Protein AF-A0A5C6E7H1-F1 (afdb_monomer_lite)

pLDDT: mean 70.06, std 17.78, range [31.67, 95.44]

InterPro domains:
  IPR000644 CBS domain [PF00571] (84-137)
  IPR000644 CBS domain [PS51371] (88-144)
  IPR000644 CBS domain [SM00116] (91-139)
  IPR046342 CBS domain superfamily [G3DSA:3.10.580.10] (56-142)
  IPR046342 CBS domain superfamily [SSF54631] (66-138)
  IPR051257 Diverse Function CBS-Domain-Containing Protein [PTHR43080] (81-137)

Foldseek 3Di:
DDDDDPPCPVVVVVVVVVVVVVVVVVCVVCVPDPDPPVVVVVVVVVVVVVVVVVVVVVVPPPVVVVVVCVVCVVPDPPPDPPDVVVVDDPDAAAAEPPDDPVVVVVSCVVVVHQKHFYAYPVRDGPGMDGPVVVVVCVVVVPPD

Sequence (144 aa):
MLKLSSGVSAFVLSVAGLVAAPYLLIWLACRNLQFWFA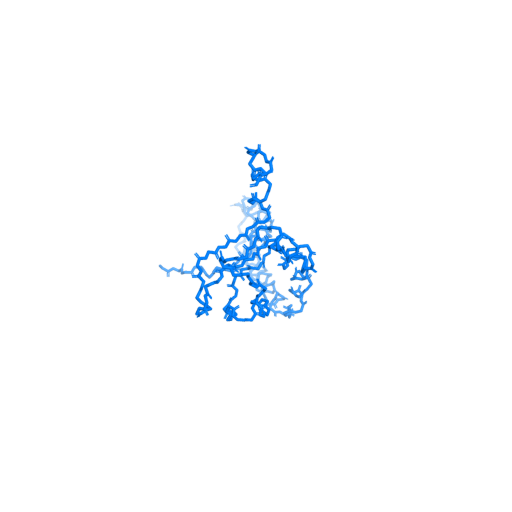RVVIALALAGCCVLGVYAFDAVSEDAQGGLNIIFASIYQPAGNDEVAAVMSGVPITARQDETLGRVANLMLKHQVHHIPIVNSNKKLVGMVSSIEFVRLAADGQGD

Secondary structure (DSSP, 8-state):
-----TT--HHHHHHHHHHHHHHHHHHHHTTT---HHHHHHHHHHHHHHHHHHHHHHHTS-THHHHHHHHHHTTT-----S--HHHHS-SSPP-EETTS-HHHHHHHHHHHT-SEEEEE-TTS-EEEEEEHHHHHHHHHTT---

Radius of gyration: 30.71 Å; chains: 1; bounding box: 58×60×67 Å

Structure (mmCIF, N/CA/C/O backbone):
data_AF-A0A5C6E7H1-F1
#
_entry.id   AF-A0A5C6E7H1-F1
#
loop_
_atom_site.group_PDB
_atom_site.id
_atom_site.type_symbol
_atom_site.label_atom_id
_atom_site.label_alt_id
_atom_site.label_comp_id
_atom_site.label_asym_id
_atom_site.label_entity_id
_atom_site.label_seq_id
_atom_site.pdbx_PDB_ins_code
_atom_site.Cartn_x
_atom_site.Cartn_y
_atom_site.Cartn_z
_atom_site.occupancy
_atom_site.B_iso_or_equiv
_atom_site.auth_seq_id
_atom_site.auth_comp_id
_atom_site.auth_asym_id
_atom_site.auth_atom_id
_atom_site.pdbx_PDB_model_num
ATOM 1 N N . MET A 1 1 ? 1.589 24.757 -37.463 1.00 35.75 1 MET A N 1
ATOM 2 C CA . MET A 1 1 ? 1.398 23.502 -36.702 1.00 35.75 1 MET A CA 1
ATOM 3 C C . MET A 1 1 ? 2.704 22.720 -36.713 1.00 35.75 1 MET A C 1
ATOM 5 O O . MET A 1 1 ? 2.976 22.029 -37.680 1.00 35.75 1 MET A O 1
ATOM 9 N N . LEU A 1 2 ? 3.518 22.863 -35.668 1.00 31.67 2 LEU A N 1
ATOM 10 C CA . LEU A 1 2 ? 4.643 21.974 -35.363 1.00 31.67 2 LEU A CA 1
ATOM 11 C C . LEU A 1 2 ? 4.369 21.458 -33.948 1.00 31.67 2 LEU A C 1
ATOM 13 O O . LEU A 1 2 ? 4.439 22.222 -32.989 1.00 31.67 2 LEU A O 1
ATOM 17 N N . LYS A 1 3 ? 3.925 20.201 -33.836 1.00 32.31 3 LYS A N 1
ATOM 18 C CA . LYS A 1 3 ? 3.755 19.511 -32.552 1.00 32.31 3 LYS A CA 1
ATOM 19 C C . LYS A 1 3 ? 5.156 19.211 -32.016 1.00 32.31 3 LYS A C 1
ATOM 21 O O . LYS A 1 3 ? 5.837 18.359 -32.577 1.00 32.31 3 LYS A O 1
ATOM 26 N N . LEU A 1 4 ? 5.591 19.908 -30.965 1.00 40.31 4 LEU A N 1
ATOM 27 C CA . LEU A 1 4 ? 6.754 19.471 -30.195 1.00 40.31 4 LEU A CA 1
ATOM 28 C C . LEU A 1 4 ? 6.381 18.178 -29.462 1.00 40.31 4 LEU A C 1
ATOM 30 O O . LEU A 1 4 ? 5.457 18.162 -28.651 1.00 40.31 4 LEU A O 1
ATOM 34 N N . SER A 1 5 ? 7.087 17.100 -29.803 1.00 38.06 5 SER A N 1
ATOM 35 C CA . SER A 1 5 ? 7.043 15.816 -29.106 1.00 38.06 5 SER A CA 1
ATOM 36 C C . SER A 1 5 ? 7.434 16.014 -27.639 1.00 38.06 5 SER A C 1
ATOM 38 O O . SER A 1 5 ? 8.448 16.646 -27.329 1.00 38.06 5 SER A O 1
ATOM 40 N N . SER A 1 6 ? 6.600 15.512 -26.735 1.00 46.50 6 SER A N 1
ATOM 41 C CA . SER A 1 6 ? 6.673 15.664 -25.282 1.00 46.50 6 SER A CA 1
ATOM 42 C C . SER A 1 6 ? 7.760 14.784 -24.650 1.00 46.50 6 SER A C 1
ATOM 44 O O . SER A 1 6 ? 7.461 13.903 -23.850 1.00 46.50 6 SER A O 1
ATOM 46 N N . GLY A 1 7 ? 9.021 15.019 -25.016 1.00 49.00 7 GLY A N 1
ATOM 47 C CA . GLY A 1 7 ? 10.170 14.274 -24.486 1.00 49.00 7 GLY A CA 1
ATOM 48 C C . GLY A 1 7 ? 11.470 15.071 -24.370 1.00 49.00 7 GLY A C 1
ATOM 49 O O . GLY A 1 7 ? 12.496 14.508 -24.006 1.00 49.00 7 GLY A O 1
ATOM 50 N N . VAL A 1 8 ? 11.470 16.376 -24.661 1.00 52.34 8 VAL A N 1
ATOM 51 C CA . VAL A 1 8 ? 12.662 17.202 -24.424 1.00 52.34 8 VAL A CA 1
ATOM 52 C C . VAL A 1 8 ? 12.719 17.495 -22.927 1.00 52.34 8 VAL A C 1
ATOM 54 O O . VAL A 1 8 ? 11.981 18.343 -22.426 1.00 52.34 8 VAL A O 1
ATOM 57 N N . SER A 1 9 ? 13.545 16.742 -22.195 1.00 57.34 9 SER A N 1
ATOM 58 C CA . SER A 1 9 ? 13.718 16.931 -20.755 1.00 57.34 9 SER A CA 1
ATOM 59 C C . SER A 1 9 ? 14.155 18.373 -20.472 1.00 57.34 9 SER A C 1
ATOM 61 O O . SER A 1 9 ? 14.933 18.964 -21.223 1.00 57.34 9 SER A O 1
ATOM 63 N N . ALA A 1 10 ? 13.663 18.966 -19.380 1.00 53.78 10 ALA A N 1
ATOM 64 C CA . ALA A 1 10 ? 14.024 20.332 -18.973 1.00 53.78 10 ALA A CA 1
ATOM 65 C C . ALA A 1 10 ? 15.553 20.537 -18.862 1.00 53.78 10 ALA A C 1
ATOM 67 O O . ALA A 1 10 ? 16.052 21.652 -18.991 1.00 53.78 10 ALA A O 1
ATOM 68 N N . PHE A 1 11 ? 16.290 19.438 -18.692 1.00 51.78 11 PHE A N 1
ATOM 69 C CA . PHE A 1 11 ? 17.742 19.361 -18.729 1.00 51.78 11 PHE A CA 1
ATOM 70 C C . PHE A 1 11 ? 18.347 19.695 -20.105 1.00 51.78 11 PHE A C 1
ATOM 72 O O . PHE A 1 11 ? 19.324 20.432 -20.185 1.00 51.78 11 PHE A O 1
ATOM 79 N N . VAL A 1 12 ? 17.748 19.237 -21.208 1.00 59.47 12 VAL A N 1
ATOM 80 C CA . VAL A 1 12 ? 18.206 19.592 -22.565 1.00 59.47 12 VAL A CA 1
ATOM 81 C C . VAL A 1 12 ? 17.996 21.084 -22.831 1.00 59.47 12 VAL A C 1
ATOM 83 O O . VAL A 1 12 ? 18.860 21.735 -23.413 1.00 59.47 12 VAL A O 1
ATOM 86 N N . LEU A 1 13 ? 16.889 21.655 -22.344 1.00 60.06 13 LEU A N 1
ATOM 87 C CA . LEU A 1 13 ? 16.618 23.093 -22.440 1.00 60.06 13 LEU A CA 1
ATOM 88 C C . LEU A 1 13 ? 17.588 23.932 -21.593 1.00 60.06 13 LEU A C 1
ATOM 90 O O . LEU A 1 13 ? 18.026 24.989 -22.052 1.00 60.06 13 LEU A O 1
ATOM 94 N N . SER A 1 14 ? 17.969 23.468 -20.396 1.00 61.38 14 SER A N 1
ATOM 95 C CA . SER A 1 14 ? 18.924 24.190 -19.544 1.00 61.38 14 SER A CA 1
ATOM 96 C C . SER A 1 14 ? 20.343 24.158 -20.111 1.00 61.38 14 SER A C 1
ATOM 98 O O . SER A 1 14 ? 21.000 25.199 -20.167 1.00 61.38 14 SER A O 1
ATOM 100 N N . VAL A 1 15 ? 20.796 23.003 -20.605 1.00 64.75 15 VAL A N 1
ATOM 101 C CA . VAL A 1 15 ? 22.127 22.853 -21.209 1.00 64.75 15 VAL A CA 1
ATOM 102 C C . VAL A 1 15 ? 22.208 23.614 -22.533 1.00 64.75 15 VAL A C 1
ATOM 104 O O . VAL A 1 15 ? 23.170 24.351 -22.752 1.00 64.75 15 VAL A O 1
ATOM 107 N N . ALA A 1 16 ? 21.175 23.536 -23.380 1.00 64.44 16 ALA A N 1
ATOM 108 C CA . ALA A 1 16 ? 21.117 24.319 -24.615 1.00 64.44 16 ALA A CA 1
ATOM 109 C C . ALA A 1 16 ? 21.131 25.832 -24.336 1.00 64.44 16 ALA A C 1
ATOM 111 O O . ALA A 1 16 ? 21.830 26.575 -25.024 1.00 64.44 16 ALA A O 1
ATOM 112 N N . GLY A 1 17 ? 20.419 26.290 -23.301 1.00 67.00 17 GLY A N 1
ATOM 113 C CA . GLY A 1 17 ? 20.421 27.694 -22.883 1.00 67.00 17 GLY A CA 1
ATOM 114 C C . GLY A 1 17 ? 21.782 28.172 -22.368 1.00 67.00 17 GLY A C 1
ATOM 115 O O . GLY A 1 17 ? 22.241 29.251 -22.749 1.00 67.00 17 GLY A O 1
ATOM 116 N N . LEU A 1 18 ? 22.459 27.356 -21.555 1.00 68.38 18 LEU A N 1
ATOM 117 C CA . LEU A 1 18 ? 23.766 27.686 -20.980 1.00 68.38 18 LEU A CA 1
ATOM 118 C C . LEU A 1 18 ? 24.873 27.736 -22.043 1.00 68.38 18 LEU A C 1
ATOM 120 O O . LEU A 1 18 ? 25.774 28.568 -21.953 1.00 68.38 18 LEU A O 1
ATOM 124 N N . VAL A 1 19 ? 24.773 26.897 -23.080 1.00 68.44 19 VAL A N 1
ATOM 125 C CA . VAL A 1 19 ? 25.683 26.926 -24.234 1.00 68.44 19 VAL A CA 1
ATOM 126 C C . VAL A 1 19 ? 25.336 28.069 -25.191 1.00 68.44 19 VAL A C 1
ATOM 128 O O . VAL A 1 19 ? 26.244 28.712 -25.702 1.00 68.44 19 VAL A O 1
ATOM 131 N N . ALA A 1 20 ? 24.060 28.393 -25.418 1.00 68.12 20 ALA A N 1
ATOM 132 C CA . ALA A 1 20 ? 23.665 29.455 -26.351 1.00 68.12 20 ALA A CA 1
ATOM 133 C C . ALA A 1 20 ? 23.982 30.880 -25.846 1.00 68.12 20 ALA A C 1
ATOM 135 O O . ALA A 1 20 ? 24.291 31.768 -26.647 1.00 68.12 20 ALA A O 1
ATOM 136 N N . ALA A 1 21 ? 23.942 31.108 -24.529 1.00 69.50 21 ALA A N 1
ATOM 137 C CA . ALA A 1 21 ? 24.174 32.417 -23.910 1.00 69.50 21 ALA A CA 1
ATOM 138 C C . ALA A 1 21 ? 25.552 33.057 -24.222 1.00 69.50 21 ALA A C 1
ATOM 140 O O . ALA A 1 21 ? 25.572 34.209 -24.671 1.00 69.50 21 ALA A O 1
ATOM 141 N N . PRO A 1 22 ? 26.705 32.373 -24.061 1.00 66.44 22 PRO A N 1
ATOM 142 C CA . PRO A 1 22 ? 28.009 32.960 -24.379 1.00 66.44 22 PRO A CA 1
ATOM 143 C C . PRO A 1 22 ? 28.170 33.277 -25.873 1.00 66.44 22 PRO A C 1
ATOM 145 O O . PRO A 1 22 ? 28.808 34.268 -26.225 1.00 66.44 22 PRO A O 1
ATOM 148 N N . TYR A 1 23 ? 27.541 32.504 -26.763 1.00 64.94 23 TYR A N 1
ATOM 149 C CA . TYR A 1 23 ? 27.587 32.764 -28.205 1.00 64.94 23 TYR A CA 1
ATOM 150 C C . TYR A 1 23 ? 26.757 33.976 -28.611 1.00 64.94 23 TYR A C 1
ATOM 152 O O . TYR A 1 23 ? 27.188 34.738 -29.477 1.00 64.94 23 TYR A O 1
ATOM 160 N N . LEU A 1 24 ? 25.606 34.201 -27.972 1.00 67.06 24 LEU A N 1
ATOM 161 C CA . LEU A 1 24 ? 24.811 35.406 -28.206 1.00 67.06 24 LEU A CA 1
ATOM 162 C C . LEU A 1 24 ? 25.587 36.665 -27.782 1.00 67.06 24 LEU A C 1
ATOM 164 O O . LEU A 1 24 ? 25.554 37.675 -28.484 1.00 67.06 24 LEU A O 1
ATOM 168 N N . LEU A 1 25 ? 26.351 36.581 -26.687 1.00 70.94 25 LEU A N 1
ATOM 169 C CA . LEU A 1 25 ? 27.231 37.659 -26.227 1.00 70.94 25 LEU A CA 1
ATOM 170 C C . LEU A 1 25 ? 28.410 37.903 -27.179 1.00 70.94 25 LEU A C 1
ATOM 172 O O . LEU A 1 25 ? 28.677 39.054 -27.520 1.00 70.94 25 LEU A O 1
ATOM 176 N N . ILE A 1 26 ? 29.067 36.850 -27.675 1.00 69.00 26 ILE A N 1
ATOM 177 C CA . ILE A 1 26 ? 30.137 36.961 -28.685 1.00 69.00 26 ILE A CA 1
ATOM 178 C C . ILE A 1 26 ? 29.591 37.542 -30.000 1.00 69.00 26 ILE A C 1
ATOM 180 O O . ILE A 1 26 ? 30.221 38.397 -30.621 1.00 69.00 26 ILE A O 1
ATOM 184 N N . TRP A 1 27 ? 28.390 37.140 -30.412 1.00 64.94 27 TRP A N 1
ATOM 185 C CA . TRP A 1 27 ? 27.731 37.647 -31.615 1.00 64.94 27 TRP A CA 1
ATOM 186 C C . TRP A 1 27 ? 27.340 39.127 -31.499 1.00 64.94 27 TRP A C 1
ATOM 188 O O . TRP A 1 27 ? 27.551 39.893 -32.443 1.00 64.94 27 TRP A O 1
ATOM 198 N N . LEU A 1 28 ? 26.827 39.550 -30.338 1.00 68.00 28 LEU A N 1
ATOM 199 C CA . LEU A 1 28 ? 26.558 40.962 -30.045 1.00 68.00 28 LEU A CA 1
ATOM 200 C C . LEU A 1 28 ? 27.856 41.782 -29.961 1.00 68.00 28 LEU A C 1
ATOM 202 O O . LEU A 1 28 ? 27.879 42.917 -30.438 1.00 68.00 28 LEU A O 1
ATOM 206 N N . ALA A 1 29 ? 28.941 41.206 -29.432 1.00 64.94 29 ALA A N 1
ATOM 207 C CA . ALA A 1 29 ? 30.253 41.851 -29.355 1.00 64.94 29 ALA A CA 1
ATOM 208 C C . ALA A 1 29 ? 30.916 42.025 -30.736 1.00 64.94 29 ALA A C 1
ATOM 210 O O . ALA A 1 29 ? 31.553 43.044 -30.998 1.00 64.94 29 ALA A O 1
ATOM 211 N N . CYS A 1 30 ? 30.717 41.084 -31.665 1.00 59.56 30 CYS A N 1
ATOM 212 C CA . CYS A 1 30 ? 31.282 41.131 -33.019 1.00 59.56 30 CYS A CA 1
ATOM 213 C C . CYS A 1 30 ? 30.412 41.878 -34.049 1.00 59.56 30 CYS A C 1
ATOM 215 O O . CYS A 1 30 ? 30.642 41.748 -35.256 1.00 59.56 30 CYS A O 1
ATOM 217 N N . ARG A 1 31 ? 29.435 42.691 -33.614 1.00 56.25 31 ARG A N 1
ATOM 218 C CA . ARG A 1 31 ? 28.489 43.419 -34.490 1.00 56.25 31 ARG A CA 1
ATOM 219 C C . ARG A 1 31 ? 29.158 44.322 -35.542 1.00 56.25 31 ARG A C 1
ATOM 221 O O . ARG A 1 31 ? 28.493 44.691 -36.504 1.00 56.25 31 ARG A O 1
ATOM 228 N N . ASN A 1 32 ? 30.451 44.631 -35.401 1.00 60.19 32 ASN A N 1
ATOM 229 C CA . ASN A 1 32 ? 31.184 45.542 -36.283 1.00 60.19 32 ASN A CA 1
ATOM 230 C C . ASN A 1 32 ? 32.405 44.932 -37.012 1.00 60.19 32 ASN A C 1
ATOM 232 O O . ASN A 1 32 ? 33.277 45.679 -37.446 1.00 60.19 32 ASN A O 1
ATOM 236 N N . LEU A 1 33 ? 32.514 43.600 -37.148 1.00 54.91 33 LEU A N 1
ATOM 237 C CA . LEU A 1 33 ? 33.642 42.980 -37.865 1.00 54.91 33 LEU A CA 1
ATOM 238 C C . LEU A 1 33 ? 33.216 42.416 -39.234 1.00 54.91 33 LEU A C 1
ATOM 240 O O . LEU A 1 33 ? 32.440 41.465 -39.325 1.00 54.91 33 LEU A O 1
ATOM 244 N N . GLN A 1 34 ? 33.746 43.024 -40.300 1.00 57.62 34 GLN A N 1
ATOM 245 C CA . GLN A 1 34 ? 33.468 42.796 -41.730 1.00 57.62 34 GLN A CA 1
ATOM 246 C C . GLN A 1 34 ? 33.929 41.433 -42.298 1.00 57.62 34 GLN A C 1
ATOM 248 O O . GLN A 1 34 ? 34.227 41.319 -43.482 1.00 57.62 34 GLN A O 1
ATOM 253 N N . PHE A 1 35 ? 33.958 40.360 -41.507 1.00 58.72 35 PHE A N 1
ATOM 254 C CA . PHE A 1 35 ? 34.334 39.036 -42.014 1.00 58.72 35 PHE A CA 1
ATOM 255 C C . PHE A 1 35 ? 33.183 38.046 -41.870 1.00 58.72 35 PHE A C 1
ATOM 257 O O . PHE A 1 35 ? 33.068 37.293 -40.905 1.00 58.72 35 PHE A O 1
ATOM 264 N N . TRP A 1 36 ? 32.321 38.049 -42.888 1.00 58.38 36 TRP A N 1
ATOM 265 C CA . TRP A 1 36 ? 31.189 37.132 -43.049 1.00 58.38 36 TRP A CA 1
ATOM 266 C C . TRP A 1 36 ? 31.600 35.650 -42.931 1.00 58.38 36 TRP A C 1
ATOM 268 O O . TRP A 1 36 ? 30.871 34.855 -42.344 1.00 58.38 36 TRP A O 1
ATOM 278 N N . PHE A 1 37 ? 32.816 35.298 -43.362 1.00 62.47 37 PHE A N 1
ATOM 279 C CA . PHE A 1 37 ? 33.378 33.947 -43.248 1.00 62.47 37 PHE A CA 1
ATOM 280 C C . PHE A 1 37 ? 33.501 33.439 -41.807 1.00 62.47 37 PHE A C 1
ATOM 282 O O . PHE A 1 37 ? 33.153 32.292 -41.536 1.00 62.47 37 PHE A O 1
ATOM 289 N N . ALA A 1 38 ? 33.926 34.285 -40.863 1.00 60.62 38 ALA A N 1
ATOM 290 C CA . ALA A 1 38 ? 34.061 33.876 -39.463 1.00 60.62 38 ALA A CA 1
ATOM 291 C C . ALA A 1 38 ? 32.698 33.499 -38.857 1.00 60.62 38 ALA A C 1
ATOM 293 O O . ALA A 1 38 ? 32.591 32.556 -38.076 1.00 60.62 38 ALA A O 1
ATOM 294 N N . ARG A 1 39 ? 31.628 34.182 -39.285 1.00 61.88 39 ARG A N 1
ATOM 295 C CA . ARG A 1 39 ? 30.254 33.900 -38.843 1.00 61.88 39 ARG A CA 1
ATOM 296 C C . ARG A 1 39 ? 29.744 32.565 -39.386 1.00 61.88 39 ARG A C 1
ATOM 298 O O . ARG A 1 39 ? 29.060 31.851 -38.661 1.00 61.88 39 ARG A O 1
ATOM 305 N N . VAL A 1 40 ? 30.104 32.211 -40.622 1.00 69.06 40 VAL A N 1
ATOM 306 C CA . VAL A 1 40 ? 29.730 30.927 -41.240 1.00 69.06 40 VAL A CA 1
ATOM 307 C C . VAL A 1 40 ? 30.464 29.758 -40.577 1.00 69.06 40 VAL A C 1
ATOM 309 O O . VAL A 1 40 ? 29.836 28.745 -40.280 1.00 69.06 40 VAL A O 1
ATOM 312 N N . VAL A 1 41 ? 31.756 29.906 -40.268 1.00 69.06 41 VAL A N 1
ATOM 313 C CA . VAL A 1 41 ? 32.542 28.855 -39.592 1.00 69.06 41 VAL A CA 1
ATOM 314 C C . VAL A 1 41 ? 32.030 28.599 -38.173 1.00 69.06 41 VAL A C 1
ATOM 316 O O . VAL A 1 41 ? 31.860 27.446 -37.786 1.00 69.06 41 VAL A O 1
ATOM 319 N N . ILE A 1 42 ? 31.705 29.654 -37.419 1.00 66.75 42 ILE A N 1
ATOM 320 C CA . ILE A 1 42 ? 31.126 29.517 -36.073 1.00 66.75 42 ILE A CA 1
ATOM 321 C C . ILE A 1 42 ? 29.737 28.867 -36.138 1.00 66.75 42 ILE A C 1
ATOM 323 O O . ILE A 1 42 ? 29.437 27.984 -35.337 1.00 66.75 42 ILE A O 1
ATOM 327 N N . ALA A 1 43 ? 28.902 29.245 -37.111 1.00 71.12 43 ALA A N 1
ATOM 328 C CA . ALA A 1 43 ? 27.583 28.640 -37.294 1.00 71.12 43 ALA A CA 1
ATOM 329 C C . ALA A 1 43 ? 27.665 27.149 -37.672 1.00 71.12 43 ALA A C 1
ATOM 331 O O . ALA A 1 43 ? 26.903 26.344 -37.139 1.00 71.12 43 ALA A O 1
ATOM 332 N N . LEU A 1 44 ? 28.608 26.765 -38.540 1.00 71.38 44 LEU A N 1
ATOM 333 C CA . LEU A 1 44 ? 28.844 25.365 -38.909 1.00 71.38 44 LEU A CA 1
ATOM 334 C C . LEU A 1 44 ? 29.396 24.544 -37.738 1.00 71.38 44 LEU A C 1
ATOM 336 O O . LEU A 1 44 ? 28.950 23.418 -37.530 1.00 71.38 44 LEU A O 1
ATOM 340 N N . ALA A 1 45 ? 30.305 25.109 -36.939 1.00 69.00 45 ALA A N 1
ATOM 341 C CA . ALA A 1 45 ? 30.809 24.457 -35.731 1.00 69.00 45 ALA A CA 1
ATOM 342 C C . ALA A 1 45 ? 29.696 24.243 -34.687 1.00 69.00 45 ALA A C 1
ATOM 344 O O . ALA A 1 45 ? 29.628 23.183 -34.067 1.00 69.00 45 ALA A O 1
ATOM 345 N N . LEU A 1 46 ? 28.782 25.209 -34.539 1.00 66.44 46 LEU A N 1
ATOM 346 C CA . LEU A 1 46 ? 27.613 25.104 -33.659 1.00 66.44 46 LEU A CA 1
ATOM 347 C C . LEU A 1 46 ? 26.619 24.046 -34.139 1.00 66.44 46 LEU A C 1
ATOM 349 O O . LEU A 1 46 ? 26.199 23.202 -33.350 1.00 66.44 46 LEU A O 1
ATOM 353 N N . ALA A 1 47 ? 26.283 24.051 -35.431 1.00 71.06 47 ALA A N 1
ATOM 354 C CA . ALA A 1 47 ? 25.419 23.031 -36.014 1.00 71.06 47 ALA A CA 1
ATOM 355 C C . ALA A 1 47 ? 26.037 21.633 -35.852 1.00 71.06 47 ALA A C 1
ATOM 357 O O . ALA A 1 47 ? 25.345 20.703 -35.444 1.00 71.06 47 ALA A O 1
ATOM 358 N N . GLY A 1 48 ? 27.349 21.501 -36.074 1.00 68.31 48 GLY A N 1
ATOM 359 C CA . GLY A 1 48 ? 28.089 20.257 -35.863 1.00 68.31 48 GLY A CA 1
ATOM 360 C C . GLY A 1 48 ? 28.081 19.788 -34.407 1.00 68.31 48 GLY A C 1
ATOM 361 O O . GLY A 1 48 ? 27.836 18.613 -34.155 1.00 68.31 48 GLY A O 1
ATOM 362 N N . CYS A 1 49 ? 28.279 20.693 -33.446 1.00 64.56 49 CYS A N 1
ATOM 363 C CA . CYS A 1 49 ? 28.249 20.373 -32.016 1.00 64.56 49 CYS A CA 1
ATOM 364 C C . CYS A 1 49 ? 26.851 19.932 -31.549 1.00 64.56 49 CYS A C 1
ATOM 366 O O . CYS A 1 49 ? 26.727 18.952 -30.818 1.00 64.56 49 CYS A O 1
ATOM 368 N N . CYS A 1 50 ? 25.785 20.587 -32.023 1.00 61.47 50 CYS A N 1
ATOM 369 C CA . CYS A 1 50 ? 24.413 20.168 -31.730 1.00 61.47 50 CYS A CA 1
ATOM 370 C C . CYS A 1 50 ? 24.081 18.807 -32.352 1.00 61.47 50 CYS A C 1
ATOM 372 O O . CYS A 1 50 ? 23.470 17.972 -31.693 1.00 61.47 50 CYS A O 1
ATOM 374 N N . VAL A 1 51 ? 24.506 18.562 -33.594 1.00 65.69 51 VAL A N 1
ATOM 375 C CA . VAL A 1 51 ? 24.272 17.287 -34.284 1.00 65.69 51 VAL A CA 1
ATOM 376 C C . VAL A 1 51 ? 25.049 16.155 -33.607 1.00 65.69 51 VAL A C 1
ATOM 378 O O . VAL A 1 51 ? 24.460 15.126 -33.292 1.00 65.69 51 VAL A O 1
ATOM 381 N N . LEU A 1 52 ? 26.333 16.356 -33.299 1.00 61.53 52 LEU A N 1
ATOM 382 C CA . LEU A 1 52 ? 27.146 15.382 -32.563 1.00 61.53 52 LEU A CA 1
ATOM 383 C C . LEU A 1 52 ? 26.626 15.148 -31.143 1.00 61.53 52 LEU A C 1
ATOM 385 O O . LEU A 1 52 ? 26.648 14.014 -30.689 1.00 61.53 52 LEU A O 1
ATOM 389 N N . GLY A 1 53 ? 26.123 16.178 -30.460 1.00 59.97 53 GLY A N 1
ATOM 390 C CA . GLY A 1 53 ? 25.496 16.038 -29.146 1.00 59.97 53 GLY A CA 1
ATOM 391 C C . GLY A 1 53 ? 24.223 15.193 -29.189 1.00 59.97 53 GLY A C 1
ATOM 392 O O . GLY A 1 53 ? 24.038 14.337 -28.332 1.00 59.97 53 GLY A O 1
ATOM 393 N N . VAL A 1 54 ? 23.380 15.379 -30.211 1.00 59.28 54 VAL A N 1
ATOM 394 C CA . VAL A 1 54 ? 22.169 14.565 -30.415 1.00 59.28 54 VAL A CA 1
ATOM 395 C C . VAL A 1 54 ? 22.526 13.120 -30.784 1.00 59.28 54 VAL A C 1
ATOM 397 O O . VAL A 1 54 ? 21.964 12.203 -30.196 1.00 59.28 54 VAL A O 1
ATOM 400 N N . TYR A 1 55 ? 23.499 12.895 -31.676 1.00 57.44 55 TYR A N 1
ATOM 401 C CA . TYR A 1 55 ? 23.939 11.539 -32.043 1.00 57.44 55 TYR A CA 1
ATOM 402 C C . TYR A 1 55 ? 24.702 10.823 -30.919 1.00 57.44 55 TYR A C 1
ATOM 404 O O . TYR A 1 55 ? 24.565 9.615 -30.763 1.00 57.44 55 TYR A O 1
ATOM 412 N N . ALA A 1 56 ? 25.482 11.542 -30.108 1.00 53.97 56 ALA A N 1
ATOM 413 C CA . ALA A 1 56 ? 26.134 10.970 -28.931 1.00 53.97 56 ALA A CA 1
ATOM 414 C C . ALA A 1 56 ? 25.116 10.583 -27.849 1.00 53.97 56 ALA A C 1
ATOM 416 O O . ALA A 1 56 ? 25.358 9.641 -27.103 1.00 53.97 56 ALA A O 1
ATOM 417 N N . PHE A 1 57 ? 23.981 11.285 -27.779 1.00 47.03 57 PHE A N 1
ATOM 418 C CA . PHE A 1 57 ? 22.884 10.954 -26.871 1.00 47.03 57 PHE A CA 1
ATOM 419 C C . PHE A 1 57 ? 22.051 9.762 -27.368 1.00 47.03 57 PHE A C 1
ATOM 421 O O . PHE A 1 57 ? 21.597 8.975 -26.551 1.00 47.03 57 PHE A O 1
ATOM 428 N N . ASP A 1 58 ? 21.909 9.589 -28.686 1.00 50.41 58 ASP A N 1
ATOM 429 C CA . ASP A 1 58 ? 21.294 8.398 -29.305 1.00 50.41 58 ASP A CA 1
ATOM 430 C C . ASP A 1 58 ? 22.184 7.144 -29.168 1.00 50.41 58 ASP A C 1
ATOM 432 O O . ASP A 1 58 ? 21.694 6.025 -29.062 1.00 50.41 58 ASP A O 1
ATOM 436 N N . ALA A 1 59 ? 23.509 7.335 -29.091 1.00 48.28 59 ALA A N 1
ATOM 437 C CA . ALA A 1 59 ? 24.477 6.277 -28.790 1.00 48.28 59 ALA A CA 1
ATOM 438 C C . ALA A 1 59 ? 24.552 5.904 -27.295 1.00 48.28 59 ALA A C 1
ATOM 440 O O . ALA A 1 59 ? 25.205 4.917 -26.951 1.00 48.28 59 ALA A O 1
ATOM 441 N N . VAL A 1 60 ? 23.903 6.666 -26.404 1.00 45.34 60 VAL A N 1
ATOM 442 C CA . VAL A 1 60 ? 23.658 6.228 -25.025 1.00 45.34 60 VAL A CA 1
ATOM 443 C C . VAL A 1 60 ? 22.444 5.311 -25.065 1.00 45.34 60 VAL A C 1
ATOM 445 O O . VAL A 1 60 ? 21.294 5.745 -25.020 1.00 45.34 60 VAL A O 1
ATOM 448 N N . SER A 1 61 ? 22.745 4.025 -25.194 1.00 43.06 61 SER A N 1
ATOM 449 C CA . SER A 1 61 ? 21.797 2.930 -25.114 1.00 43.06 61 SER A CA 1
ATOM 450 C C . SER A 1 61 ? 20.976 2.982 -23.813 1.00 43.06 61 SER A C 1
ATOM 452 O O . SER A 1 61 ? 21.392 3.534 -22.788 1.00 43.06 61 SER A O 1
ATOM 454 N N . GLU A 1 62 ? 19.761 2.435 -23.898 1.00 50.97 62 GLU A N 1
ATOM 455 C CA . GLU A 1 62 ? 18.672 2.374 -22.906 1.00 50.97 62 GLU A CA 1
ATOM 456 C C . GLU A 1 62 ? 19.087 1.987 -21.462 1.00 50.97 62 GLU A C 1
ATOM 458 O O . GLU A 1 62 ? 18.336 2.181 -20.504 1.00 50.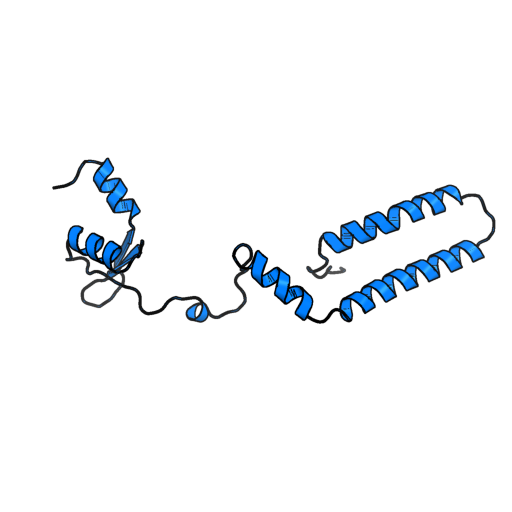97 62 GLU A O 1
ATOM 463 N N . ASP A 1 63 ? 20.304 1.498 -21.265 1.00 45.88 63 ASP A N 1
ATOM 464 C CA . ASP A 1 63 ? 20.913 1.036 -20.021 1.00 45.88 63 ASP A CA 1
ATOM 465 C C . ASP A 1 63 ? 21.284 2.154 -19.024 1.00 45.88 63 ASP A C 1
ATOM 467 O O . ASP A 1 63 ? 21.278 1.908 -17.814 1.00 45.88 63 ASP A O 1
ATOM 471 N N . ALA A 1 64 ? 21.483 3.407 -19.456 1.00 47.69 64 ALA A N 1
ATOM 472 C CA . ALA A 1 64 ? 21.652 4.525 -18.510 1.00 47.69 64 ALA A CA 1
ATOM 473 C C . ALA A 1 64 ? 20.327 4.971 -17.848 1.00 47.69 64 ALA A C 1
ATOM 475 O O . ALA A 1 64 ? 20.337 5.568 -16.767 1.00 47.69 64 ALA A O 1
ATOM 476 N N . GLN A 1 65 ? 19.175 4.651 -18.454 1.00 46.94 65 GLN A N 1
ATOM 477 C CA . GLN A 1 65 ? 17.851 4.913 -17.869 1.00 46.94 65 GLN A CA 1
ATOM 478 C C . GLN A 1 65 ? 17.482 3.883 -16.789 1.00 46.94 65 GLN A C 1
ATOM 480 O O . GLN A 1 65 ? 16.744 4.208 -15.855 1.00 46.94 65 GLN A O 1
ATOM 485 N N . GLY A 1 66 ? 18.054 2.673 -16.850 1.00 47.47 66 GLY A N 1
ATOM 486 C CA . GLY A 1 66 ? 17.836 1.618 -15.856 1.00 47.47 66 GLY A CA 1
ATOM 487 C C . GLY A 1 66 ? 18.255 2.024 -14.439 1.00 47.47 66 GLY A C 1
ATOM 488 O O . GLY A 1 66 ? 17.531 1.755 -13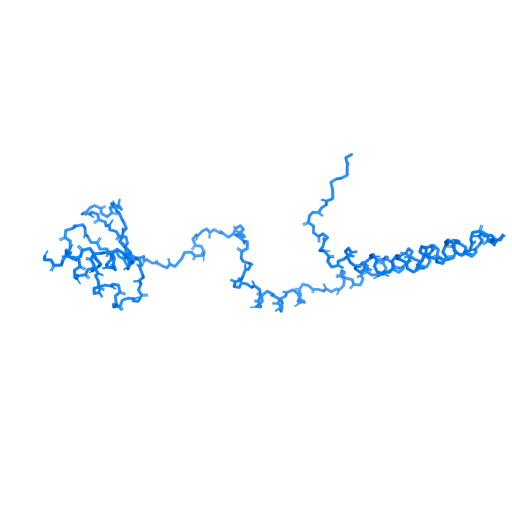.485 1.00 47.47 66 GLY A O 1
ATOM 489 N N . GLY A 1 67 ? 19.371 2.747 -14.293 1.00 53.19 67 GLY A N 1
ATOM 490 C CA . GLY A 1 67 ? 19.872 3.198 -12.987 1.00 53.19 67 GLY A CA 1
ATOM 491 C C . GLY A 1 67 ? 19.007 4.277 -12.326 1.00 53.19 67 GLY A C 1
ATOM 492 O O . GLY A 1 67 ? 18.808 4.250 -11.112 1.00 53.19 67 GLY A O 1
ATOM 493 N N . LEU A 1 68 ? 18.439 5.197 -13.116 1.00 51.03 68 LEU A N 1
ATOM 494 C CA . LEU A 1 68 ? 17.493 6.190 -12.598 1.00 51.03 68 LEU A CA 1
ATOM 495 C C . LEU A 1 68 ? 16.138 5.560 -12.262 1.00 51.03 68 LEU A C 1
ATOM 497 O O . LEU A 1 68 ? 15.519 5.967 -11.280 1.00 51.03 68 LEU A O 1
ATOM 501 N N . ASN A 1 69 ? 15.693 4.551 -13.017 1.00 48.62 69 ASN A N 1
ATOM 502 C CA . ASN A 1 69 ? 14.428 3.877 -12.737 1.00 48.62 69 ASN A CA 1
ATOM 503 C C . ASN A 1 69 ? 14.437 3.204 -11.352 1.00 48.62 69 ASN A C 1
ATOM 505 O O . ASN A 1 69 ? 13.451 3.277 -10.635 1.00 48.62 69 ASN A O 1
ATOM 509 N N . ILE A 1 70 ? 15.566 2.651 -10.896 1.00 55.38 70 ILE A N 1
ATOM 510 C CA . ILE A 1 70 ? 15.661 2.037 -9.555 1.00 55.38 70 ILE A CA 1
ATOM 511 C C . ILE A 1 70 ? 15.471 3.076 -8.432 1.00 55.38 70 ILE A C 1
ATOM 513 O O . ILE A 1 70 ? 14.890 2.767 -7.394 1.00 55.38 70 ILE A O 1
ATOM 517 N N . ILE A 1 71 ? 15.939 4.312 -8.633 1.00 60.56 71 ILE A N 1
ATOM 518 C CA . ILE A 1 71 ? 15.873 5.379 -7.620 1.00 60.56 71 ILE A CA 1
ATOM 519 C C . ILE A 1 71 ? 14.519 6.101 -7.660 1.00 60.56 71 ILE A C 1
ATOM 521 O O . ILE A 1 71 ? 13.986 6.477 -6.616 1.00 60.56 71 ILE A O 1
ATOM 525 N N . PHE A 1 72 ? 13.945 6.285 -8.852 1.00 50.47 72 PHE A N 1
ATOM 526 C CA . PHE A 1 72 ? 12.718 7.059 -9.042 1.00 50.47 72 PHE A CA 1
ATOM 527 C C . PHE A 1 72 ? 11.445 6.211 -9.196 1.00 50.47 72 PHE A C 1
ATOM 529 O O . PHE A 1 72 ? 10.365 6.792 -9.112 1.00 50.47 72 PHE A O 1
ATOM 536 N N . ALA A 1 73 ? 11.516 4.878 -9.334 1.00 51.72 73 ALA A N 1
ATOM 537 C CA . ALA A 1 73 ? 10.335 4.007 -9.469 1.00 51.72 73 ALA A CA 1
ATOM 538 C C . ALA A 1 73 ? 9.335 4.160 -8.314 1.00 51.72 73 ALA A C 1
ATOM 540 O O . ALA A 1 73 ? 8.131 4.184 -8.547 1.00 51.72 73 ALA A O 1
ATOM 541 N N . SER A 1 74 ? 9.808 4.355 -7.078 1.00 51.19 74 SER A N 1
ATOM 542 C CA . SER A 1 74 ? 8.917 4.585 -5.928 1.00 51.19 74 SER A CA 1
ATOM 543 C C . SER A 1 74 ? 8.163 5.922 -5.980 1.00 51.19 74 SER A C 1
ATOM 545 O O . SER A 1 74 ? 7.209 6.106 -5.230 1.00 51.19 74 SER A O 1
ATOM 547 N N . ILE A 1 75 ? 8.595 6.874 -6.814 1.00 54.00 75 ILE A N 1
ATOM 548 C CA . ILE A 1 75 ? 8.051 8.244 -6.877 1.00 54.00 75 ILE A CA 1
ATOM 549 C C . ILE A 1 75 ? 7.335 8.500 -8.213 1.00 54.00 75 ILE A C 1
ATOM 551 O O . ILE A 1 75 ? 6.400 9.294 -8.277 1.00 54.00 75 ILE A O 1
ATOM 555 N N . TYR A 1 76 ? 7.756 7.822 -9.279 1.00 46.00 76 TYR A N 1
ATOM 556 C CA . TYR A 1 76 ? 7.310 8.033 -10.650 1.00 46.00 76 TYR A CA 1
ATOM 557 C C . TYR A 1 76 ? 6.955 6.685 -11.278 1.00 46.00 76 TYR A C 1
ATOM 559 O O . TYR A 1 76 ? 7.616 6.211 -12.195 1.00 46.00 76 TYR A O 1
ATOM 567 N N . GLN A 1 77 ? 5.886 6.057 -10.795 1.00 55.53 77 GLN A N 1
ATOM 568 C CA . GLN A 1 77 ? 5.167 5.086 -11.610 1.00 55.53 77 GLN A CA 1
ATOM 569 C C . GLN A 1 77 ? 4.036 5.848 -12.307 1.00 55.53 77 GLN A C 1
ATOM 571 O O . GLN A 1 77 ? 2.930 5.925 -11.766 1.00 55.53 77 GLN A O 1
ATOM 576 N N . PRO A 1 78 ? 4.274 6.492 -13.473 1.00 45.94 78 PRO A N 1
ATOM 577 C CA . PRO A 1 78 ? 3.147 6.788 -14.332 1.00 45.94 78 PRO A CA 1
ATOM 578 C C . PRO A 1 78 ? 2.560 5.420 -14.657 1.00 45.94 78 PRO A C 1
ATOM 580 O O . PRO A 1 78 ? 3.308 4.500 -14.981 1.00 45.94 78 PRO A O 1
ATOM 583 N N . ALA A 1 79 ? 1.252 5.264 -14.483 1.00 52.69 79 ALA A N 1
ATOM 584 C CA . ALA A 1 79 ? 0.544 4.079 -14.927 1.00 52.69 79 ALA A CA 1
ATOM 585 C C . ALA A 1 79 ? 0.929 3.825 -16.393 1.00 52.69 79 ALA A C 1
ATOM 587 O O . ALA A 1 79 ? 0.448 4.503 -17.302 1.00 52.69 79 ALA A O 1
ATOM 588 N N . GLY A 1 80 ? 1.884 2.917 -16.600 1.00 54.41 80 GLY A N 1
ATOM 589 C CA . GLY A 1 80 ? 2.183 2.361 -17.899 1.00 54.41 80 GLY A CA 1
ATOM 590 C C . GLY A 1 80 ? 0.947 1.613 -18.365 1.00 54.41 80 GLY A C 1
ATOM 591 O O . GLY A 1 80 ? 0.042 1.323 -17.584 1.00 54.41 80 GLY A O 1
ATOM 592 N N . ASN A 1 81 ? 0.910 1.269 -19.643 1.00 58.28 81 ASN A N 1
ATOM 593 C CA . ASN A 1 81 ? -0.164 0.478 -20.242 1.00 58.28 81 ASN A CA 1
ATOM 594 C C . ASN A 1 81 ? -0.206 -0.981 -19.724 1.00 58.28 81 ASN A C 1
ATOM 596 O O . ASN A 1 81 ? -0.743 -1.857 -20.399 1.00 58.28 81 ASN A O 1
ATOM 600 N N . ASP A 1 82 ? 0.394 -1.243 -18.563 1.00 66.19 82 ASP A N 1
ATOM 601 C CA . ASP A 1 82 ? 0.352 -2.518 -17.878 1.00 66.19 82 ASP A CA 1
ATOM 602 C C . ASP A 1 82 ? -1.099 -2.804 -17.502 1.00 66.19 82 ASP A C 1
ATOM 604 O O . ASP A 1 82 ? -1.813 -1.955 -16.956 1.00 66.19 82 ASP A O 1
ATOM 608 N N . GLU A 1 83 ? -1.560 -4.010 -17.822 1.00 74.69 83 GLU A N 1
ATOM 609 C CA . GLU A 1 83 ? -2.876 -4.451 -17.389 1.00 74.69 83 GLU A CA 1
ATOM 610 C C . GLU A 1 83 ? -2.968 -4.293 -15.868 1.00 74.69 83 GLU A C 1
ATOM 612 O O . GLU A 1 83 ? -2.059 -4.686 -15.142 1.00 74.69 83 GLU A O 1
ATOM 617 N N . VAL A 1 84 ? -4.078 -3.747 -15.360 1.00 70.44 84 VAL A N 1
ATOM 618 C CA . VAL A 1 84 ? -4.289 -3.555 -13.911 1.00 70.44 84 VAL A CA 1
ATOM 619 C C . VAL A 1 84 ? -4.049 -4.863 -13.141 1.00 70.44 84 VAL A C 1
ATOM 621 O O . VAL A 1 84 ? -3.523 -4.847 -12.031 1.00 70.44 84 VAL A O 1
ATOM 624 N N . ALA A 1 85 ? -4.341 -6.006 -13.769 1.00 75.38 85 ALA A N 1
ATOM 625 C CA . ALA A 1 85 ? -4.064 -7.340 -13.247 1.00 75.38 85 ALA A CA 1
ATOM 626 C C . ALA A 1 85 ? -2.575 -7.610 -12.943 1.00 75.38 85 ALA A C 1
ATOM 628 O O . ALA A 1 85 ? -2.288 -8.388 -12.040 1.00 75.38 85 ALA A O 1
ATOM 629 N N . ALA A 1 86 ? -1.641 -6.971 -13.652 1.00 72.88 86 ALA A N 1
ATOM 630 C CA . ALA A 1 86 ? -0.201 -7.114 -13.436 1.00 72.88 86 ALA A CA 1
ATOM 631 C C . ALA A 1 86 ? 0.286 -6.392 -12.168 1.00 72.88 86 ALA A C 1
ATOM 633 O O . ALA A 1 86 ? 1.290 -6.790 -11.582 1.00 72.88 86 ALA A O 1
ATOM 634 N N . VAL A 1 87 ? -0.432 -5.350 -11.732 1.00 76.94 87 VAL A N 1
ATOM 635 C CA . VAL A 1 87 ? -0.102 -4.559 -10.532 1.00 76.94 87 VAL A CA 1
ATOM 636 C C . VAL A 1 87 ? -0.931 -4.997 -9.3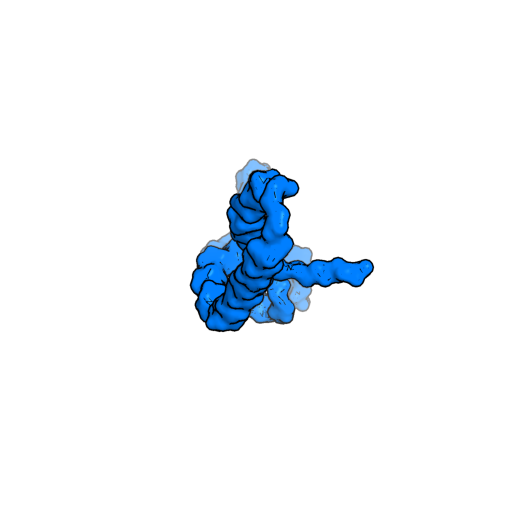20 1.00 76.94 87 VAL A C 1
ATOM 638 O O . VAL A 1 87 ? -0.535 -4.778 -8.175 1.00 76.94 87 VAL A O 1
ATOM 641 N N . MET A 1 88 ? -2.088 -5.628 -9.541 1.00 76.19 88 MET A N 1
ATOM 642 C CA . MET A 1 88 ? -2.920 -6.145 -8.459 1.00 76.19 88 MET A CA 1
ATOM 643 C C . MET A 1 88 ? -2.210 -7.274 -7.707 1.00 76.19 88 MET A C 1
ATOM 645 O O . MET A 1 88 ? -1.897 -8.329 -8.256 1.00 76.19 88 MET A O 1
ATOM 649 N N . SER A 1 89 ? -2.038 -7.074 -6.403 1.00 70.88 89 SER A N 1
ATOM 650 C CA . SER A 1 89 ? -1.728 -8.150 -5.464 1.00 70.88 89 SER A CA 1
ATOM 651 C C . SER A 1 89 ? -2.815 -9.233 -5.532 1.00 70.88 89 SER A C 1
ATOM 653 O O . SER A 1 89 ? -3.954 -8.937 -5.888 1.00 70.88 89 SER A O 1
ATOM 655 N N . GLY A 1 90 ? -2.457 -10.481 -5.201 1.00 78.56 90 GLY A N 1
ATOM 656 C CA . GLY A 1 90 ? -3.312 -11.669 -5.341 1.00 78.56 90 GLY A CA 1
ATOM 657 C C . GLY A 1 90 ? -4.649 -11.638 -4.578 1.00 78.56 90 GLY 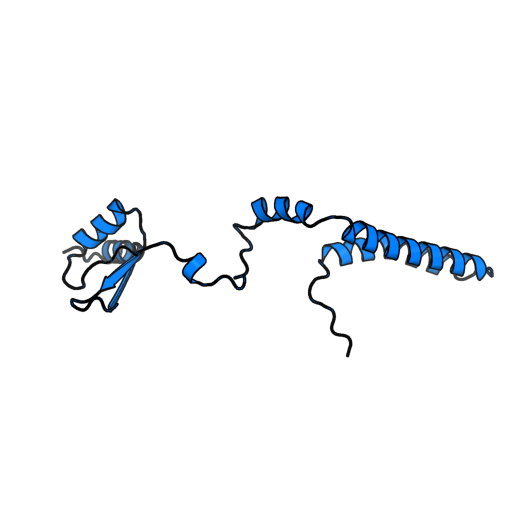A C 1
ATOM 658 O O . GLY A 1 90 ? -5.165 -10.595 -4.197 1.00 78.56 90 GLY A O 1
ATOM 659 N N . VAL A 1 91 ? -5.252 -12.810 -4.354 1.00 81.69 91 VAL A N 1
ATOM 660 C CA . VAL A 1 91 ? -6.620 -12.906 -3.804 1.00 81.69 91 VAL A CA 1
ATOM 661 C C . VAL A 1 91 ? -6.762 -12.092 -2.502 1.00 81.69 91 VAL A C 1
ATOM 663 O O . VAL A 1 91 ? -6.073 -12.399 -1.525 1.00 81.69 91 VAL A O 1
ATOM 666 N N . PRO A 1 92 ? -7.644 -11.070 -2.460 1.00 85.50 92 PRO A N 1
ATOM 667 C CA . PRO A 1 92 ? -7.767 -10.201 -1.299 1.00 85.50 92 PRO A CA 1
ATOM 668 C C . PRO A 1 92 ? -8.375 -10.949 -0.110 1.00 85.50 92 PRO A C 1
ATOM 670 O O . PRO A 1 92 ? -9.279 -11.776 -0.262 1.00 85.50 92 PRO A O 1
ATOM 673 N N . ILE A 1 93 ? -7.910 -10.617 1.095 1.00 91.56 93 ILE A N 1
ATOM 674 C CA . ILE A 1 93 ? -8.515 -11.086 2.344 1.00 91.56 93 ILE A CA 1
ATOM 675 C C . ILE A 1 93 ? -9.837 -10.348 2.536 1.00 91.56 93 ILE A C 1
ATOM 677 O O . ILE A 1 93 ? -9.852 -9.123 2.588 1.00 91.56 93 ILE A O 1
ATOM 681 N N . THR A 1 94 ? -10.939 -11.088 2.638 1.00 93.69 94 THR A N 1
ATOM 682 C CA . THR A 1 94 ? -12.295 -10.537 2.775 1.00 93.69 94 THR A CA 1
ATOM 683 C C . THR A 1 94 ? -12.931 -10.979 4.088 1.00 93.69 94 THR A C 1
ATOM 685 O O . THR A 1 94 ? -12.569 -12.022 4.633 1.00 93.69 94 THR A O 1
ATOM 688 N N . ALA A 1 95 ? -13.877 -10.185 4.585 1.00 93.94 95 ALA A N 1
ATOM 689 C CA . ALA A 1 95 ? -14.706 -10.504 5.748 1.00 93.94 95 ALA A CA 1
ATOM 690 C C . ALA A 1 95 ? -16.188 -10.498 5.358 1.00 93.94 95 ALA A C 1
ATOM 692 O O . ALA A 1 95 ? -16.570 -9.893 4.350 1.00 93.94 95 ALA A O 1
ATOM 693 N N . ARG A 1 96 ? -17.038 -11.181 6.128 1.00 94.06 96 ARG A N 1
ATOM 694 C CA . ARG A 1 96 ? -18.487 -11.194 5.859 1.00 94.06 96 ARG A CA 1
ATOM 695 C C . ARG A 1 96 ? -19.203 -10.091 6.634 1.00 94.06 96 ARG A C 1
ATOM 697 O O . ARG A 1 96 ? -18.784 -9.711 7.719 1.00 94.06 96 ARG A O 1
ATOM 704 N N . GLN A 1 97 ? -20.310 -9.594 6.083 1.00 91.81 97 GLN A N 1
ATOM 705 C CA . GLN A 1 97 ? -21.109 -8.528 6.714 1.00 91.81 9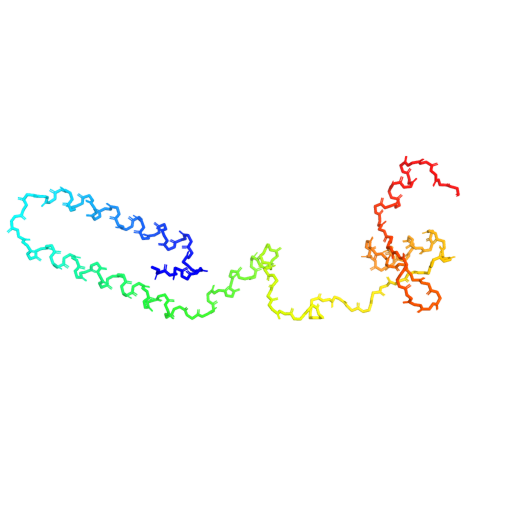7 GLN A CA 1
ATOM 706 C C . GLN A 1 97 ? -21.729 -8.910 8.072 1.00 91.81 97 GLN A C 1
ATOM 708 O O . GLN A 1 97 ? -22.156 -8.033 8.811 1.00 91.81 97 GLN A O 1
ATOM 713 N N . ASP A 1 98 ? -21.820 -10.206 8.375 1.00 91.50 98 ASP A N 1
ATOM 714 C CA . ASP A 1 98 ? -22.312 -10.762 9.639 1.00 91.50 98 ASP A CA 1
ATOM 715 C C . ASP A 1 98 ? -21.185 -11.068 10.645 1.00 91.50 98 ASP A C 1
ATOM 717 O O . ASP A 1 98 ? -21.460 -11.541 11.747 1.00 91.50 98 ASP A O 1
ATOM 721 N N . GLU A 1 99 ? -19.919 -10.813 10.294 1.00 90.81 99 GLU A N 1
ATOM 722 C CA . GLU A 1 99 ? -18.786 -10.984 11.207 1.00 90.81 99 GLU A CA 1
ATOM 723 C C . GLU A 1 99 ? -18.623 -9.789 12.151 1.00 90.81 99 GLU A C 1
ATOM 725 O O . GLU A 1 99 ? -18.905 -8.640 11.815 1.00 90.81 99 GLU A O 1
ATOM 730 N N . THR A 1 100 ? -18.124 -10.059 13.358 1.00 91.25 100 THR A N 1
ATOM 731 C CA . THR A 1 100 ? -17.905 -9.021 14.368 1.00 91.25 100 THR A CA 1
ATOM 732 C C . THR A 1 100 ? -16.709 -8.134 14.023 1.00 91.25 100 THR A C 1
ATOM 734 O O . THR A 1 100 ? -15.710 -8.591 13.460 1.00 91.25 100 THR A O 1
ATOM 737 N N . LEU A 1 101 ? -16.746 -6.874 14.465 1.00 89.69 101 LEU A N 1
ATOM 738 C CA . LEU A 1 101 ? -15.627 -5.937 14.308 1.00 89.69 101 LEU A CA 1
ATOM 739 C C . LEU A 1 101 ? -14.323 -6.479 14.914 1.00 89.69 101 LEU A C 1
ATOM 741 O O . LEU A 1 101 ? -13.261 -6.348 14.309 1.00 89.69 101 LEU A O 1
ATOM 745 N N . GLY A 1 102 ? -14.394 -7.172 16.055 1.00 90.38 102 GLY A N 1
ATOM 746 C CA . GLY A 1 102 ? -13.227 -7.818 16.665 1.00 90.38 102 GLY A CA 1
ATOM 747 C C . GLY A 1 102 ? -12.615 -8.921 15.791 1.00 90.38 102 GLY A C 1
ATOM 748 O O . GLY A 1 102 ? -11.394 -9.103 15.776 1.00 90.38 102 GLY A O 1
ATOM 749 N N . ARG A 1 103 ? -13.429 -9.645 15.012 1.00 92.94 103 ARG A N 1
ATOM 750 C CA . ARG A 1 103 ? -12.928 -10.627 14.041 1.00 92.94 103 ARG A CA 1
ATOM 751 C C . ARG A 1 103 ? -12.225 -9.942 12.872 1.00 92.94 103 ARG A C 1
ATOM 753 O O . ARG A 1 103 ? -11.141 -10.387 12.490 1.00 92.94 103 ARG A O 1
ATOM 760 N N . VAL A 1 104 ? -12.801 -8.856 12.357 1.00 93.12 104 VAL A N 1
ATOM 761 C CA . VAL A 1 104 ? -12.212 -8.045 11.279 1.00 93.12 104 VAL A CA 1
ATOM 762 C C . VAL A 1 104 ? -10.882 -7.426 11.725 1.00 93.12 104 VAL A C 1
ATOM 764 O O . VAL A 1 104 ? -9.890 -7.546 11.010 1.00 93.12 104 VAL A O 1
ATOM 767 N N . ALA A 1 105 ? -10.811 -6.872 12.939 1.00 91.88 105 ALA A N 1
ATOM 768 C CA . ALA A 1 105 ? -9.572 -6.341 13.515 1.00 91.88 105 ALA A CA 1
ATOM 769 C C . ALA A 1 105 ? -8.480 -7.419 13.625 1.00 91.88 105 ALA A C 1
ATOM 771 O O . ALA A 1 105 ? -7.334 -7.203 13.235 1.00 91.88 105 ALA A O 1
ATOM 772 N N . ASN A 1 106 ? -8.841 -8.621 14.085 1.00 93.62 106 ASN A N 1
ATOM 773 C CA . ASN A 1 106 ? -7.907 -9.747 14.128 1.00 93.62 106 ASN A CA 1
ATOM 774 C C . ASN A 1 106 ? -7.435 -10.179 12.734 1.00 93.62 106 ASN A C 1
ATOM 776 O O . ASN A 1 106 ? -6.273 -10.549 12.581 1.00 93.62 106 ASN A O 1
ATOM 780 N N . LEU A 1 107 ? -8.303 -10.143 11.718 1.00 93.44 107 LEU A N 1
ATOM 781 C CA . LEU A 1 107 ? -7.904 -10.415 10.334 1.00 93.44 107 LEU A CA 1
ATOM 782 C C . LEU A 1 107 ? -6.906 -9.367 9.828 1.00 93.44 107 LEU A C 1
ATOM 784 O O . LEU A 1 107 ? -5.895 -9.751 9.239 1.00 93.44 107 LEU A O 1
ATOM 788 N N . MET A 1 108 ? -7.140 -8.082 10.112 1.00 93.25 108 MET A N 1
ATOM 789 C CA . MET A 1 108 ? -6.215 -6.996 9.760 1.00 93.25 108 MET A CA 1
ATOM 790 C C . MET A 1 108 ? -4.841 -7.203 10.397 1.00 93.25 108 MET A C 1
ATOM 792 O O . MET A 1 108 ? -3.830 -7.171 9.698 1.00 93.25 108 MET A O 1
ATOM 796 N N . LEU A 1 109 ? -4.801 -7.499 11.700 1.00 92.44 109 LEU A N 1
ATOM 797 C CA . LEU A 1 109 ? -3.555 -7.741 12.434 1.00 92.44 109 LEU A CA 1
ATOM 798 C C . LEU A 1 109 ? -2.827 -8.996 11.944 1.00 92.44 109 LEU A C 1
ATOM 800 O O . LEU A 1 109 ? -1.618 -8.964 11.720 1.00 92.44 109 LEU A O 1
ATOM 804 N N . LYS A 1 110 ? -3.559 -10.098 11.748 1.00 94.19 110 LYS A N 1
ATOM 805 C CA . LYS A 1 110 ? -2.987 -11.382 11.326 1.00 94.19 110 LYS A CA 1
ATOM 806 C C . LYS A 1 110 ? -2.369 -11.309 9.932 1.00 94.19 110 LYS A C 1
ATOM 808 O O . LYS A 1 110 ? -1.325 -11.910 9.702 1.00 94.19 110 LYS A O 1
ATOM 813 N N . HIS A 1 111 ? -3.037 -10.629 9.006 1.00 91.88 111 HIS A N 1
ATOM 814 C CA . HIS A 1 111 ? -2.599 -10.534 7.615 1.00 91.88 111 HIS A CA 1
ATOM 815 C C . HIS A 1 111 ? -1.794 -9.262 7.322 1.00 91.88 111 HIS A C 1
ATOM 817 O O . HIS A 1 111 ? -1.361 -9.088 6.189 1.00 91.88 111 HIS A O 1
ATOM 823 N N . GLN A 1 112 ? -1.577 -8.405 8.329 1.00 91.25 112 GLN A N 1
ATOM 824 C CA . GLN A 1 112 ? -0.884 -7.118 8.210 1.00 91.25 112 GLN A CA 1
ATOM 825 C C . GLN A 1 112 ? -1.469 -6.234 7.096 1.00 91.25 112 GLN A C 1
ATOM 827 O O . GLN A 1 112 ? -0.746 -5.600 6.330 1.00 91.25 112 GLN A O 1
ATOM 832 N N . VAL A 1 113 ? -2.801 -6.206 6.999 1.00 91.50 113 VAL A N 1
ATOM 833 C CA . VAL A 1 113 ? -3.539 -5.421 6.001 1.00 91.50 113 VAL A CA 1
ATOM 834 C C . VAL A 1 113 ? -4.332 -4.304 6.665 1.00 91.50 113 VAL A C 1
ATOM 836 O O . VAL A 1 113 ? -4.923 -4.490 7.726 1.00 91.50 113 VAL A O 1
ATOM 839 N N . HIS A 1 114 ? -4.384 -3.147 6.006 1.00 91.69 114 HIS A N 1
ATOM 840 C CA . HIS A 1 114 ? -5.121 -1.974 6.487 1.00 91.69 114 HIS A CA 1
ATOM 841 C C . HIS A 1 114 ? -6.564 -1.911 5.990 1.00 91.69 114 HIS A C 1
ATOM 843 O O . HIS A 1 114 ? -7.379 -1.220 6.593 1.00 91.69 114 HIS A O 1
ATOM 849 N N . HIS A 1 115 ? -6.881 -2.623 4.906 1.00 92.25 115 HIS A N 1
ATOM 850 C CA . HIS A 1 115 ? -8.189 -2.597 4.260 1.00 92.25 115 HIS A CA 1
ATOM 851 C C . HIS A 1 115 ? -8.708 -4.015 4.062 1.00 92.25 115 HIS A C 1
ATOM 853 O O . HIS A 1 115 ? -8.001 -4.870 3.526 1.00 92.25 115 HIS A O 1
ATOM 859 N N . ILE A 1 116 ? -9.953 -4.249 4.468 1.00 93.75 116 ILE A N 1
ATOM 860 C CA . ILE A 1 116 ? -10.657 -5.514 4.273 1.00 93.75 116 ILE A CA 1
ATOM 861 C C . ILE A 1 116 ? -11.966 -5.231 3.529 1.00 93.75 116 ILE A C 1
ATOM 863 O O . ILE A 1 116 ? -12.834 -4.530 4.054 1.00 93.75 116 ILE A O 1
ATOM 867 N N . PRO A 1 117 ? -12.147 -5.768 2.312 1.00 94.50 117 PRO A N 1
ATOM 868 C CA . PRO A 1 117 ? -13.428 -5.735 1.629 1.00 94.50 117 PRO A CA 1
ATOM 869 C C . PRO A 1 117 ? -14.444 -6.619 2.361 1.00 94.50 117 PRO A C 1
ATOM 871 O O . PRO A 1 117 ? -14.152 -7.766 2.717 1.00 94.50 117 PRO A O 1
ATOM 874 N N . ILE A 1 118 ? -15.652 -6.094 2.548 1.00 94.88 118 ILE A N 1
ATOM 875 C CA . ILE A 1 118 ? -16.772 -6.813 3.153 1.00 94.88 118 ILE A CA 1
ATOM 876 C C . ILE A 1 118 ? -17.636 -7.394 2.042 1.00 94.88 118 ILE A C 1
ATOM 878 O O . ILE A 1 118 ? -18.058 -6.676 1.131 1.00 94.88 118 ILE A O 1
ATOM 882 N N . VAL A 1 119 ? -17.912 -8.692 2.117 1.00 95.44 119 VAL A N 1
ATOM 883 C CA . VAL A 1 119 ? -18.724 -9.419 1.136 1.00 95.44 119 VAL A CA 1
ATOM 884 C C . VAL A 1 119 ? -19.975 -10.023 1.774 1.00 95.44 119 VAL A C 1
ATOM 886 O O . VAL A 1 119 ? -20.004 -10.350 2.961 1.00 95.44 119 VAL A O 1
ATOM 889 N N . ASN A 1 120 ? -21.034 -10.190 0.984 1.00 93.75 120 ASN A N 1
ATOM 890 C CA . ASN A 1 120 ? -22.229 -10.919 1.413 1.00 93.75 120 ASN A CA 1
ATOM 891 C C . ASN A 1 120 ? -22.098 -12.437 1.180 1.00 93.75 120 ASN A C 1
ATOM 893 O O . ASN A 1 120 ? -21.102 -12.928 0.646 1.00 93.75 120 ASN A O 1
ATOM 897 N N . SER A 1 121 ? -23.142 -13.194 1.531 1.00 92.12 121 SER A N 1
ATOM 898 C CA . SER A 1 121 ? -23.192 -14.654 1.347 1.00 92.12 121 SER A CA 1
ATOM 899 C C . SER A 1 121 ? -23.015 -15.111 -0.110 1.00 92.12 121 SER A C 1
ATOM 901 O O . SER A 1 121 ? -22.563 -16.226 -0.347 1.00 92.12 121 SER A O 1
ATOM 903 N N . ASN A 1 122 ? -23.299 -14.241 -1.085 1.00 93.06 122 ASN A N 1
ATOM 904 C CA . ASN A 1 122 ? -23.120 -14.501 -2.517 1.00 93.06 122 ASN A CA 1
ATOM 905 C C . ASN A 1 122 ? -21.755 -14.016 -3.045 1.00 93.06 122 ASN A C 1
ATOM 907 O O . ASN A 1 122 ? -21.588 -13.871 -4.255 1.00 93.06 122 ASN A O 1
ATOM 911 N N . LYS A 1 123 ? -20.793 -13.717 -2.157 1.00 87.81 123 LYS A N 1
ATOM 912 C CA . LYS A 1 123 ? -19.468 -13.151 -2.479 1.00 87.81 123 LYS A CA 1
ATOM 913 C C . LYS A 1 123 ? -19.512 -11.824 -3.248 1.00 87.81 123 LYS A C 1
ATOM 915 O O . LYS A 1 123 ? -18.536 -11.454 -3.897 1.00 87.81 123 LYS A O 1
ATOM 920 N N . LYS A 1 124 ? -20.622 -11.085 -3.181 1.00 93.19 124 LYS A N 1
ATOM 921 C CA . LYS A 1 124 ? -20.674 -9.724 -3.724 1.00 93.19 124 LYS A CA 1
ATOM 922 C C . LYS A 1 124 ? -20.112 -8.748 -2.702 1.00 93.19 124 LYS A C 1
ATOM 924 O O . LYS A 1 124 ? -20.468 -8.830 -1.528 1.00 93.19 124 LYS A O 1
ATOM 929 N N . LEU A 1 125 ? -19.273 -7.828 -3.171 1.00 93.81 125 LEU A N 1
ATOM 930 C CA . LEU A 1 125 ? -18.772 -6.703 -2.389 1.00 93.81 125 LEU A CA 1
ATOM 931 C C . LEU A 1 125 ? -19.949 -5.847 -1.911 1.00 93.81 125 LEU A C 1
ATOM 933 O O . LEU A 1 125 ? -20.756 -5.400 -2.726 1.00 93.81 125 LEU A O 1
ATOM 937 N N . VAL A 1 126 ? -20.038 -5.639 -0.602 1.00 94.19 126 VAL A N 1
ATOM 938 C CA . VAL A 1 126 ? -21.042 -4.768 0.028 1.00 94.19 126 VAL A CA 1
ATOM 939 C C . VAL A 1 126 ? -20.423 -3.516 0.640 1.00 94.19 126 VAL A C 1
ATOM 941 O O . VAL A 1 126 ? -21.117 -2.520 0.803 1.00 94.19 126 VAL A O 1
ATOM 944 N N . GLY A 1 127 ? -19.124 -3.537 0.941 1.00 92.69 127 GLY A N 1
ATOM 945 C CA . GLY A 1 127 ? -18.426 -2.390 1.509 1.00 92.69 127 GLY A CA 1
ATOM 946 C C . GLY A 1 127 ? -16.945 -2.659 1.738 1.00 92.69 127 GLY A C 1
ATOM 947 O O . GLY A 1 127 ? -16.409 -3.682 1.313 1.00 92.69 127 GLY A O 1
ATOM 948 N N . MET A 1 128 ? -16.284 -1.735 2.424 1.00 93.56 128 MET A N 1
ATOM 949 C CA . MET A 1 128 ? -14.877 -1.831 2.799 1.00 93.56 128 MET A CA 1
ATOM 950 C C . MET A 1 128 ? -14.724 -1.335 4.228 1.00 93.56 128 MET A C 1
ATOM 952 O O . MET A 1 128 ? -15.373 -0.360 4.595 1.00 93.56 128 MET A O 1
ATOM 956 N N . VAL A 1 129 ? -13.874 -2.010 4.998 1.00 93.06 129 VAL A N 1
ATOM 957 C CA . VAL A 1 129 ? -13.473 -1.567 6.330 1.00 93.06 129 VAL A CA 1
ATOM 958 C C . VAL A 1 129 ? -11.976 -1.286 6.333 1.00 93.06 129 VAL A C 1
ATOM 960 O O . VAL A 1 129 ? -11.186 -2.067 5.797 1.00 93.06 129 VAL A O 1
ATOM 963 N N . SER A 1 130 ? -11.587 -0.165 6.922 1.00 93.56 130 SER A N 1
ATOM 964 C CA . SER A 1 130 ? -10.224 0.332 7.051 1.00 93.56 130 SER A CA 1
ATOM 965 C C . SER A 1 130 ? -9.807 0.419 8.518 1.00 93.56 130 SER A C 1
ATOM 967 O O . SER A 1 130 ? -10.622 0.694 9.400 1.00 93.56 130 SER A O 1
ATOM 969 N N . SER A 1 131 ? -8.509 0.284 8.791 1.00 91.69 131 SER A N 1
ATOM 970 C CA . SER A 1 131 ? -7.949 0.494 10.132 1.00 91.69 131 SER A CA 1
ATOM 971 C C . SER A 1 131 ? -8.306 1.868 10.723 1.00 91.69 131 SER A C 1
ATOM 973 O O . SER A 1 131 ? -8.394 2.007 11.940 1.00 91.69 131 SER A O 1
ATOM 975 N N . ILE A 1 132 ? -8.558 2.880 9.881 1.00 91.56 132 ILE A N 1
ATOM 976 C CA . ILE A 1 132 ? -8.965 4.217 10.339 1.00 91.56 132 ILE A CA 1
ATOM 977 C C . ILE A 1 132 ? -10.357 4.235 10.980 1.00 91.56 132 ILE A C 1
ATOM 979 O O . ILE A 1 132 ? -10.602 5.049 11.865 1.00 91.56 132 ILE A O 1
ATOM 983 N N . GLU A 1 133 ? -11.267 3.348 10.575 1.00 90.12 133 GLU A N 1
ATOM 984 C CA . GLU A 1 133 ? -12.600 3.283 11.180 1.00 90.12 133 GLU A CA 1
ATOM 985 C C . GLU A 1 133 ? -12.531 2.736 12.600 1.00 90.12 133 GLU A C 1
ATOM 987 O O . GLU A 1 133 ? -13.232 3.242 13.464 1.00 90.12 133 GLU A O 1
ATOM 992 N N . PHE A 1 134 ? -11.617 1.806 12.888 1.00 90.06 134 PHE A N 1
ATOM 993 C CA . PHE A 1 134 ? -11.360 1.375 14.264 1.00 90.06 134 PHE A CA 1
ATOM 994 C C . PHE A 1 134 ? -10.829 2.517 15.133 1.00 90.06 134 PHE A C 1
ATOM 996 O O . PHE A 1 134 ? -11.238 2.653 16.282 1.00 90.06 134 PHE A O 1
ATOM 1003 N N . VAL A 1 135 ? -9.959 3.370 14.579 1.00 88.62 135 VAL A N 1
ATOM 1004 C CA . VAL A 1 135 ? -9.475 4.570 15.280 1.00 88.62 135 VAL A CA 1
ATOM 1005 C C . VAL A 1 135 ? -10.619 5.552 15.532 1.00 88.62 135 VAL A C 1
ATOM 1007 O O . VAL A 1 135 ? -10.713 6.095 16.629 1.00 88.62 135 VAL A O 1
ATOM 1010 N N . ARG A 1 136 ? -11.510 5.754 14.551 1.00 89.06 136 ARG A N 1
ATOM 1011 C CA . ARG A 1 136 ? -12.712 6.587 14.719 1.00 89.06 136 ARG A CA 1
ATOM 1012 C C . ARG A 1 136 ? -13.636 6.032 15.800 1.00 89.06 136 ARG A C 1
ATOM 1014 O O . ARG A 1 136 ? -13.983 6.771 16.706 1.00 89.06 136 ARG A O 1
ATOM 1021 N N . LEU A 1 137 ? -13.935 4.733 15.777 1.00 87.62 137 LEU A N 1
ATOM 1022 C CA . LEU A 1 137 ? -14.765 4.076 16.795 1.00 87.62 137 LEU A CA 1
ATOM 1023 C C . LEU A 1 137 ? -14.174 4.212 18.205 1.00 87.62 137 LEU A C 1
ATOM 1025 O O . LEU A 1 137 ? -14.898 4.491 19.158 1.00 87.62 137 LEU A O 1
ATOM 1029 N N . ALA A 1 138 ? -12.852 4.062 18.334 1.00 84.56 138 ALA A N 1
ATOM 1030 C CA . ALA A 1 138 ? -12.158 4.245 19.605 1.00 84.56 138 ALA A CA 1
ATOM 1031 C C . ALA A 1 138 ? -12.180 5.707 20.088 1.00 84.56 138 ALA A C 1
ATOM 1033 O O . ALA A 1 138 ? -12.236 5.950 21.291 1.00 84.56 138 ALA A O 1
ATOM 1034 N N . ALA A 1 139 ? -12.137 6.675 19.167 1.00 86.88 139 ALA A N 1
ATOM 1035 C CA . ALA A 1 139 ? -12.222 8.100 19.483 1.00 86.88 139 ALA A CA 1
ATOM 1036 C C . ALA A 1 139 ? -13.653 8.546 19.833 1.00 86.88 139 ALA A C 1
ATOM 1038 O O . ALA A 1 139 ? -13.829 9.381 20.719 1.00 86.88 139 ALA A O 1
ATOM 1039 N N . ASP A 1 140 ? -14.657 7.965 19.176 1.00 83.00 140 ASP A N 1
ATOM 1040 C CA . ASP A 1 140 ? -16.075 8.292 19.357 1.00 83.00 140 ASP A CA 1
ATOM 1041 C C . ASP A 1 140 ? -16.685 7.640 20.616 1.00 83.00 140 ASP A C 1
ATOM 1043 O O . ASP A 1 140 ? -17.839 7.897 20.959 1.00 83.00 140 ASP A O 1
ATOM 1047 N N . GLY A 1 141 ? -15.918 6.819 21.346 1.00 66.81 141 GLY A N 1
ATOM 1048 C CA . GLY A 1 141 ? -16.332 6.244 22.630 1.00 66.81 141 GLY A CA 1
ATOM 1049 C C . GLY A 1 141 ? -17.457 5.206 22.533 1.00 66.81 141 GLY A C 1
ATOM 1050 O O . GLY A 1 141 ? -18.073 4.890 23.546 1.00 66.81 141 GLY A O 1
ATOM 1051 N N . GLN A 1 142 ? -17.726 4.663 21.343 1.00 57.97 142 GLN A N 1
ATOM 1052 C CA . GLN A 1 142 ? -18.670 3.560 21.125 1.00 57.97 142 GLN A CA 1
ATOM 1053 C C . GLN A 1 142 ? -17.897 2.251 20.986 1.00 57.97 142 GLN A C 1
ATOM 1055 O O . GLN A 1 142 ? -17.653 1.747 19.890 1.00 57.97 142 GLN A O 1
ATOM 1060 N N . GLY A 1 143 ? -17.461 1.741 22.133 1.00 55.72 143 GLY A N 1
ATOM 1061 C CA . GLY A 1 143 ? -16.871 0.418 22.279 1.00 55.72 143 GLY A CA 1
ATOM 1062 C C . GLY A 1 143 ? -17.715 -0.438 23.212 1.00 55.72 143 GLY A C 1
ATOM 1063 O O . GLY A 1 143 ? -17.206 -0.808 24.261 1.00 55.72 143 GLY A O 1
ATOM 1064 N N . ASP A 1 144 ? -18.962 -0.721 22.820 1.00 39.31 144 ASP A N 1
ATOM 1065 C CA . ASP A 1 144 ? -19.836 -1.737 23.429 1.00 39.31 144 ASP A CA 1
ATOM 1066 C C . ASP A 1 144 ? -20.357 -2.695 22.343 1.00 39.31 144 ASP A C 1
ATOM 1068 O O . ASP A 1 144 ? -20.899 -2.201 21.323 1.00 39.31 144 ASP A O 1
#

Organism: NCBI:txid2528015